Protein AF-A0A951PQI8-F1 (afdb_monomer_lite)

Sequence (140 aa):
MQALKLVLLFKILLTFVFWSLPLLVFPPSWLMAIGFLHPGAAIVFIRLLGAAYFTLGMGYVLGYRDLGEGKDIGNVVTVGIISNGLACIILLIFGMLGRWNDWGMLAQAFMCGSAVATGLITLGLIITGSLKDMSDNRLV

Radius of gyration: 16.79 Å; chains: 1; bounding box: 37×28×51 Å

pLDDT: mean 93.9, std 8.84, range [49.06, 98.69]

Structure (mmCIF, N/CA/C/O backbone):
data_AF-A0A951PQI8-F1
#
_entry.id   AF-A0A951PQI8-F1
#
loop_
_atom_site.group_PDB
_atom_site.id
_atom_site.type_symbol
_atom_site.label_atom_id
_atom_site.label_alt_id
_atom_site.label_comp_id
_atom_site.label_asym_id
_atom_site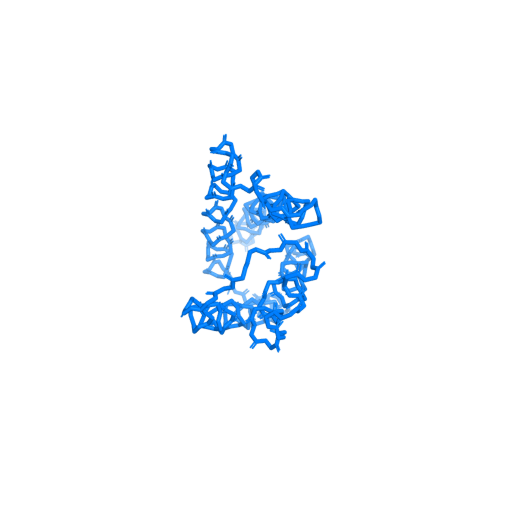.label_entity_id
_atom_site.label_seq_id
_atom_site.pdbx_PDB_ins_code
_atom_site.Cartn_x
_atom_site.Cartn_y
_atom_site.Cartn_z
_atom_site.occupancy
_atom_site.B_iso_or_equiv
_atom_site.auth_seq_id
_atom_site.auth_comp_id
_atom_site.auth_asym_id
_atom_site.auth_atom_id
_atom_site.pdbx_PDB_model_num
ATOM 1 N N . MET A 1 1 ? -17.608 4.503 13.811 1.00 73.00 1 MET A N 1
ATOM 2 C CA . MET A 1 1 ? -17.196 3.114 13.478 1.00 73.00 1 MET A CA 1
ATOM 3 C C . MET A 1 1 ? -17.307 2.751 11.991 1.00 73.00 1 MET A C 1
ATOM 5 O O . MET A 1 1 ? -16.341 2.227 11.451 1.00 73.00 1 MET A O 1
ATOM 9 N N . GLN A 1 2 ? -18.430 3.011 11.305 1.00 87.50 2 GLN A N 1
ATOM 10 C CA . GLN A 1 2 ? -18.625 2.574 9.906 1.00 87.50 2 GLN A CA 1
ATOM 11 C C . GLN A 1 2 ? -17.615 3.181 8.911 1.00 87.50 2 GLN A C 1
ATOM 13 O O . GLN A 1 2 ? -17.122 2.474 8.039 1.00 87.50 2 GLN A O 1
ATOM 18 N N . ALA A 1 3 ? -17.234 4.451 9.092 1.00 92.88 3 ALA A N 1
ATOM 19 C CA . ALA A 1 3 ? -16.225 5.105 8.256 1.00 92.88 3 ALA A CA 1
ATOM 20 C C . ALA A 1 3 ? -14.834 4.448 8.373 1.00 92.88 3 ALA A C 1
ATOM 22 O O . ALA A 1 3 ? -14.216 4.148 7.358 1.00 92.88 3 ALA A O 1
ATOM 23 N N . LEU A 1 4 ? -14.372 4.145 9.594 1.00 94.00 4 LEU A N 1
ATOM 24 C CA . LEU A 1 4 ? -13.088 3.467 9.817 1.00 94.00 4 LEU A CA 1
ATOM 25 C C . LEU A 1 4 ? -13.075 2.055 9.211 1.00 94.00 4 LEU A C 1
ATOM 27 O O . LEU A 1 4 ? -12.092 1.665 8.584 1.00 94.00 4 LEU A O 1
ATOM 31 N N . LYS A 1 5 ? -14.190 1.314 9.326 1.00 94.62 5 LYS A N 1
ATOM 32 C CA . LYS A 1 5 ? -14.364 0.020 8.643 1.00 94.62 5 LYS A CA 1
ATOM 33 C C . LYS A 1 5 ? -14.199 0.170 7.130 1.00 94.62 5 LYS A C 1
ATOM 35 O O . LYS A 1 5 ? -13.457 -0.599 6.529 1.00 94.62 5 LYS A O 1
ATOM 40 N N . LEU A 1 6 ? -14.835 1.172 6.523 1.00 96.25 6 LEU A N 1
ATOM 41 C CA . LEU A 1 6 ? -14.731 1.408 5.082 1.00 96.25 6 LEU 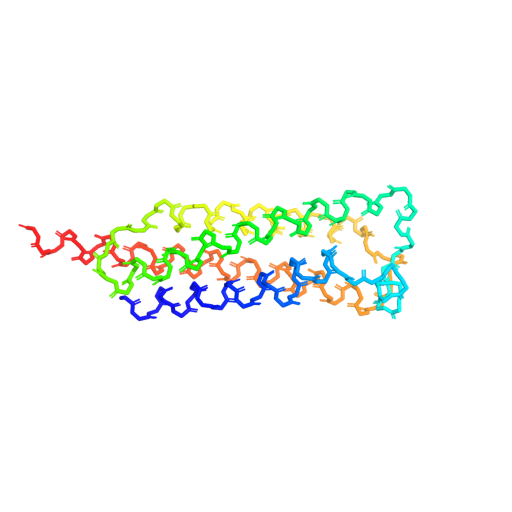A CA 1
ATOM 42 C C . LEU A 1 6 ? -13.294 1.744 4.652 1.00 96.25 6 LEU A C 1
ATOM 44 O O . LEU A 1 6 ? -12.809 1.184 3.671 1.00 96.25 6 LEU A O 1
ATOM 48 N N . VAL A 1 7 ? -12.594 2.599 5.406 1.00 97.19 7 VAL A N 1
ATOM 49 C CA . VAL A 1 7 ? -11.187 2.944 5.135 1.00 97.19 7 VAL A CA 1
ATOM 50 C C . VAL A 1 7 ? -10.288 1.708 5.231 1.00 97.19 7 VAL A C 1
ATOM 52 O O . VAL A 1 7 ? -9.464 1.480 4.344 1.00 97.19 7 VAL A O 1
ATOM 55 N N . LEU A 1 8 ? -10.460 0.880 6.268 1.00 96.69 8 LEU A N 1
ATOM 56 C CA . LEU A 1 8 ? -9.705 -0.368 6.420 1.00 96.69 8 LEU A CA 1
ATOM 57 C C . LEU A 1 8 ? -10.006 -1.358 5.297 1.00 96.69 8 LEU A C 1
ATOM 59 O O . LEU A 1 8 ? -9.073 -1.927 4.738 1.00 96.69 8 LEU A O 1
ATOM 63 N N . LEU A 1 9 ? -11.276 -1.531 4.928 1.00 97.88 9 LEU A N 1
ATOM 64 C CA . LEU A 1 9 ? -11.665 -2.405 3.824 1.00 97.88 9 LEU A CA 1
ATOM 65 C C . LEU A 1 9 ? -11.025 -1.949 2.510 1.00 97.88 9 LEU A C 1
ATOM 67 O O . LEU A 1 9 ? -10.419 -2.755 1.809 1.00 97.88 9 LEU A O 1
ATOM 71 N N . PHE A 1 10 ? -11.098 -0.655 2.203 1.00 97.38 10 PHE A N 1
ATOM 72 C CA . PHE A 1 10 ? -10.469 -0.097 1.009 1.00 97.38 10 PHE A CA 1
ATOM 73 C C . PHE A 1 10 ? -8.952 -0.327 1.007 1.00 97.38 10 PHE A C 1
ATOM 75 O O . PHE A 1 10 ? -8.392 -0.794 0.015 1.00 97.38 10 PHE A O 1
ATOM 82 N N . LYS A 1 11 ? -8.289 -0.089 2.145 1.00 96.94 11 LYS A N 1
ATOM 83 C CA . LYS A 1 11 ? -6.856 -0.355 2.317 1.00 96.94 11 LYS A CA 1
ATOM 84 C C . LYS A 1 11 ? -6.510 -1.830 2.107 1.00 96.94 11 LYS A C 1
ATOM 86 O O . LYS A 1 11 ? -5.533 -2.114 1.417 1.00 96.94 11 LYS A O 1
ATOM 91 N N . ILE A 1 12 ? -7.287 -2.753 2.674 1.00 98.44 12 ILE A N 1
ATOM 92 C CA . ILE A 1 12 ? -7.116 -4.204 2.502 1.00 98.44 12 ILE A CA 1
ATOM 93 C C . ILE A 1 12 ? -7.206 -4.571 1.021 1.00 98.44 12 ILE A C 1
ATOM 95 O O . ILE A 1 12 ? -6.291 -5.198 0.488 1.00 98.44 12 ILE A O 1
ATOM 99 N N . LEU A 1 13 ? -8.276 -4.141 0.347 1.00 98.31 13 LEU A N 1
ATOM 100 C CA . LEU A 1 13 ? -8.513 -4.469 -1.057 1.00 98.31 13 LEU A CA 1
ATOM 101 C C . LEU A 1 13 ? -7.397 -3.932 -1.952 1.00 98.31 13 LEU A C 1
ATOM 103 O O . LEU A 1 13 ? -6.851 -4.691 -2.750 1.00 98.31 13 LEU A O 1
ATOM 107 N N . LEU A 1 14 ? -6.997 -2.669 -1.782 1.00 97.75 14 LEU A N 1
ATOM 108 C CA . LEU A 1 14 ? -5.893 -2.113 -2.562 1.00 97.75 14 LEU A CA 1
ATOM 109 C C . LEU A 1 14 ? -4.567 -2.830 -2.288 1.00 97.75 14 LEU A C 1
ATOM 111 O O . LEU A 1 14 ? -3.842 -3.168 -3.225 1.00 97.75 14 LEU A O 1
ATOM 115 N N . THR A 1 15 ? -4.284 -3.128 -1.018 1.00 97.94 15 THR A N 1
ATOM 116 C CA . THR A 1 15 ? -3.047 -3.816 -0.627 1.00 97.94 15 THR A CA 1
ATOM 117 C C . THR A 1 15 ? -2.969 -5.216 -1.203 1.00 97.94 15 THR A C 1
ATOM 119 O O . THR A 1 15 ? -1.892 -5.623 -1.633 1.00 97.94 15 THR A O 1
ATOM 122 N N . PHE A 1 16 ? -4.073 -5.954 -1.275 1.00 98.44 16 PHE A N 1
ATOM 123 C CA . PHE A 1 16 ? -4.060 -7.265 -1.914 1.00 98.44 16 PHE A CA 1
ATOM 124 C C . PHE A 1 16 ? -4.013 -7.173 -3.433 1.00 98.44 16 PHE A C 1
ATOM 126 O O . PHE A 1 16 ? -3.110 -7.742 -4.044 1.00 98.44 16 PHE A O 1
ATOM 133 N N . VAL A 1 17 ? -4.940 -6.434 -4.036 1.00 97.69 17 VAL A N 1
ATOM 134 C CA . VAL A 1 17 ? -5.171 -6.472 -5.485 1.00 97.69 17 VAL A CA 1
ATOM 135 C C . VAL A 1 17 ? -4.075 -5.762 -6.271 1.00 97.69 17 VAL A C 1
ATOM 137 O O . VAL A 1 17 ? -3.646 -6.276 -7.299 1.00 97.69 17 VAL A O 1
ATOM 140 N N . PHE A 1 18 ? -3.610 -4.602 -5.805 1.00 96.31 18 PHE A N 1
ATOM 141 C CA . PHE A 1 18 ? -2.705 -3.756 -6.588 1.00 96.31 18 PHE A CA 1
ATOM 142 C C . PHE A 1 18 ? -1.252 -3.816 -6.123 1.00 96.31 18 PHE A C 1
ATOM 144 O O . PHE A 1 18 ? -0.360 -3.567 -6.929 1.00 96.31 18 PHE A O 1
ATOM 151 N N . TRP A 1 19 ? -0.990 -4.167 -4.862 1.00 96.94 19 TRP A N 1
ATOM 152 C CA . TRP A 1 19 ? 0.375 -4.173 -4.325 1.00 96.94 19 TRP A CA 1
ATOM 153 C C . TRP A 1 19 ? 0.892 -5.587 -4.052 1.00 96.94 19 TRP A C 1
ATOM 155 O O . TRP A 1 19 ? 1.780 -6.060 -4.749 1.00 96.94 19 TRP A O 1
ATOM 165 N N . SER A 1 20 ? 0.353 -6.304 -3.072 1.00 97.81 20 SER A N 1
ATOM 166 C CA . SER A 1 20 ? 0.957 -7.558 -2.610 1.00 97.81 20 SER A CA 1
ATOM 167 C C . SER A 1 20 ? 0.821 -8.718 -3.595 1.00 97.81 20 SER A C 1
ATOM 169 O O . SER A 1 20 ? 1.841 -9.323 -3.917 1.00 97.81 20 SER A O 1
ATOM 171 N N . LEU A 1 21 ? -0.377 -9.028 -4.113 1.00 97.31 21 LEU A N 1
ATOM 172 C CA . LEU A 1 21 ? -0.551 -10.171 -5.019 1.00 97.31 21 LEU A CA 1
ATOM 173 C C . LEU A 1 21 ? 0.224 -9.990 -6.331 1.00 97.31 21 LEU A C 1
ATOM 175 O O . LEU A 1 21 ? 0.962 -10.912 -6.681 1.00 97.31 21 LEU A O 1
ATOM 179 N N . PRO A 1 22 ? 0.173 -8.833 -7.025 1.00 96.00 22 PRO A N 1
ATOM 180 C CA . PRO A 1 22 ? 0.976 -8.639 -8.229 1.00 96.00 22 PRO A CA 1
ATOM 181 C C . PRO A 1 22 ? 2.474 -8.825 -7.967 1.00 96.00 22 PRO A C 1
ATOM 183 O O . PRO A 1 22 ? 3.142 -9.575 -8.681 1.00 96.00 22 PRO A O 1
ATOM 186 N N . LEU A 1 23 ? 3.001 -8.225 -6.894 1.00 96.75 23 LEU A N 1
ATOM 187 C CA . LEU A 1 23 ? 4.416 -8.360 -6.544 1.00 96.75 23 LEU A CA 1
ATOM 188 C C . LEU A 1 23 ? 4.779 -9.793 -6.136 1.00 96.75 23 LEU A C 1
ATOM 190 O O . LEU A 1 23 ? 5.891 -10.240 -6.413 1.00 96.75 23 LEU A O 1
ATOM 194 N N . LEU A 1 24 ? 3.856 -10.541 -5.533 1.00 96.94 24 LEU A N 1
ATOM 195 C CA . LEU A 1 24 ? 4.107 -11.900 -5.065 1.00 96.94 24 LEU A CA 1
ATOM 196 C C . LEU A 1 24 ? 4.045 -12.941 -6.191 1.00 96.94 24 LEU A C 1
ATOM 198 O O . LEU A 1 24 ? 4.894 -13.830 -6.221 1.00 96.94 24 LEU A O 1
ATOM 202 N N . VAL A 1 25 ? 3.086 -12.836 -7.119 1.00 96.75 25 VAL A N 1
ATOM 203 C CA . VAL A 1 25 ? 2.805 -13.930 -8.072 1.00 96.75 25 VAL A CA 1
ATOM 204 C C . VAL A 1 25 ? 2.912 -13.557 -9.549 1.00 96.75 25 VAL A C 1
ATOM 206 O O . VAL A 1 25 ? 3.133 -14.451 -10.364 1.00 96.75 25 VAL A O 1
ATOM 209 N N . PHE A 1 26 ? 2.813 -12.281 -9.945 1.00 95.62 26 PHE A N 1
ATOM 210 C CA . PHE A 1 26 ? 2.816 -11.951 -11.380 1.00 95.62 26 PHE A CA 1
ATOM 211 C C . PHE A 1 26 ? 4.195 -12.165 -11.996 1.00 95.62 26 PHE A C 1
ATOM 213 O O . PHE A 1 26 ? 5.191 -11.747 -11.402 1.00 95.62 26 PHE A O 1
ATOM 220 N N . PRO A 1 27 ? 4.302 -12.788 -13.179 1.00 95.44 27 PRO A N 1
ATOM 221 C CA . PRO A 1 27 ? 5.589 -12.977 -13.832 1.00 95.44 27 PRO A CA 1
ATOM 222 C C . PRO A 1 27 ? 6.213 -11.619 -14.214 1.00 95.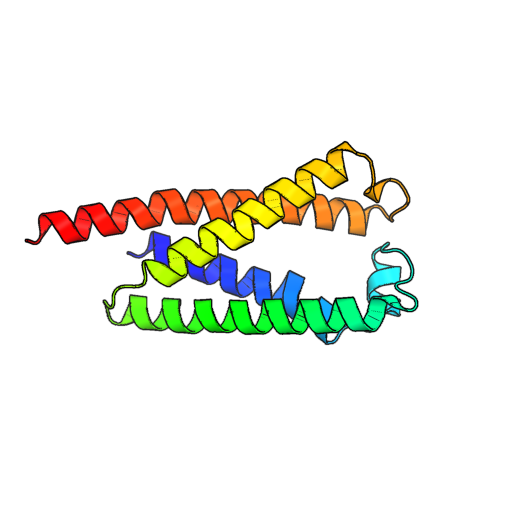44 27 PRO A C 1
ATOM 224 O O . PRO A 1 27 ? 5.482 -10.670 -14.506 1.00 95.44 27 PRO A O 1
ATOM 227 N N . PRO A 1 28 ? 7.556 -11.509 -14.279 1.00 94.69 28 PRO A N 1
ATOM 228 C CA . PRO A 1 28 ? 8.233 -10.274 -14.690 1.00 94.69 28 PRO A CA 1
ATOM 229 C C . PRO A 1 28 ? 7.733 -9.702 -16.021 1.00 94.69 28 PRO A C 1
ATOM 231 O O . PRO A 1 28 ? 7.674 -8.488 -16.184 1.00 94.69 28 PRO A O 1
ATOM 234 N N . SER A 1 29 ? 7.327 -10.568 -16.955 1.00 95.75 29 SER A N 1
ATOM 235 C CA . SER A 1 29 ? 6.771 -10.168 -18.251 1.00 95.75 29 SER A CA 1
ATOM 236 C C . SER A 1 29 ? 5.518 -9.307 -18.131 1.00 95.75 29 SER A C 1
ATOM 238 O O . SER A 1 29 ? 5.341 -8.398 -18.933 1.00 95.75 29 SER A O 1
ATOM 240 N N . TRP A 1 30 ? 4.675 -9.534 -17.123 1.00 95.50 30 TRP A N 1
ATOM 241 C CA . TRP A 1 30 ? 3.468 -8.733 -16.914 1.00 95.50 30 TRP A CA 1
ATOM 242 C C . TRP A 1 30 ? 3.797 -7.346 -16.367 1.00 95.50 30 TRP A C 1
ATOM 244 O O . TRP A 1 30 ? 3.206 -6.364 -16.804 1.00 95.50 30 TRP A O 1
ATOM 254 N N . LEU A 1 31 ? 4.783 -7.248 -15.468 1.00 93.06 31 LEU A N 1
ATOM 255 C CA . LEU A 1 31 ? 5.281 -5.957 -14.984 1.00 93.06 31 LEU A CA 1
ATOM 256 C C . LEU A 1 31 ? 5.890 -5.144 -16.137 1.00 93.06 31 LEU A C 1
ATOM 258 O O . LEU A 1 31 ? 5.618 -3.953 -16.271 1.00 93.06 31 LEU A O 1
ATOM 262 N N . MET A 1 32 ? 6.648 -5.801 -17.016 1.00 95.62 32 MET A N 1
ATOM 263 C CA . MET A 1 32 ? 7.196 -5.158 -18.213 1.00 95.62 32 MET A CA 1
ATOM 264 C C . MET A 1 32 ? 6.103 -4.739 -19.202 1.00 95.62 32 MET A C 1
ATOM 266 O O . MET A 1 32 ? 6.181 -3.652 -19.766 1.00 95.62 32 MET A O 1
ATOM 270 N N . ALA A 1 33 ? 5.053 -5.547 -19.371 1.00 95.12 33 ALA A N 1
ATOM 271 C CA . ALA A 1 33 ? 3.941 -5.234 -20.269 1.00 95.12 33 ALA A CA 1
ATOM 272 C C . ALA A 1 33 ? 3.186 -3.955 -19.867 1.00 95.12 33 ALA A C 1
ATOM 274 O O . ALA A 1 33 ? 2.704 -3.231 -20.734 1.00 95.12 33 ALA A O 1
ATOM 275 N N . ILE A 1 34 ? 3.118 -3.645 -18.568 1.00 93.50 34 ILE A N 1
ATOM 276 C CA . ILE A 1 34 ? 2.532 -2.390 -18.066 1.00 93.50 34 ILE A CA 1
ATOM 277 C C . ILE A 1 34 ? 3.559 -1.249 -17.963 1.00 93.50 34 ILE A C 1
ATOM 279 O O . ILE A 1 34 ? 3.223 -0.160 -17.505 1.00 93.50 34 ILE A O 1
ATOM 283 N N . GLY A 1 35 ? 4.797 -1.461 -18.416 1.00 95.69 35 GLY A N 1
ATOM 284 C CA . GLY A 1 35 ? 5.803 -0.412 -18.565 1.00 95.69 35 GLY A CA 1
ATOM 285 C C . GLY A 1 35 ? 6.824 -0.296 -17.435 1.00 95.69 35 GLY A C 1
ATOM 286 O O . GLY A 1 35 ? 7.576 0.677 -17.428 1.00 95.69 35 GLY A O 1
ATOM 287 N N . PHE A 1 36 ? 6.887 -1.239 -16.490 1.00 95.25 36 PHE A N 1
ATOM 288 C CA . PHE A 1 36 ? 8.012 -1.283 -15.551 1.00 95.25 36 PHE A CA 1
ATOM 289 C C . PHE A 1 36 ? 9.288 -1.766 -16.249 1.00 95.25 36 PHE A C 1
ATOM 291 O O . PHE A 1 36 ? 9.248 -2.585 -17.167 1.00 95.25 36 PHE A O 1
ATOM 298 N N . LEU A 1 37 ? 10.440 -1.297 -15.770 1.00 93.31 37 LEU A N 1
ATOM 299 C CA . LEU A 1 37 ? 11.736 -1.791 -16.230 1.00 93.31 37 LEU A CA 1
ATOM 300 C C . LEU A 1 37 ? 11.934 -3.263 -15.849 1.00 93.31 37 LEU A C 1
ATOM 302 O O . LEU A 1 37 ? 11.375 -3.755 -14.864 1.00 93.31 37 LEU A O 1
ATOM 306 N N . HIS A 1 38 ? 12.765 -3.969 -16.618 1.00 91.81 38 HIS A N 1
ATOM 307 C CA . HIS A 1 38 ? 13.059 -5.370 -16.345 1.00 91.81 38 HIS A CA 1
ATOM 308 C C . HIS A 1 38 ? 13.688 -5.516 -14.944 1.00 91.81 38 HIS A C 1
ATOM 310 O O . HIS A 1 38 ? 14.728 -4.916 -14.673 1.00 91.81 38 HIS A O 1
ATOM 316 N N . PRO A 1 39 ? 13.127 -6.363 -14.056 1.00 87.69 39 PRO A N 1
ATOM 317 C CA . PRO A 1 39 ? 13.601 -6.448 -12.675 1.00 87.69 39 PRO A CA 1
ATOM 318 C C . PRO A 1 39 ? 14.967 -7.131 -12.490 1.00 87.69 39 PRO A C 1
ATOM 320 O O . PRO A 1 39 ? 15.553 -6.994 -11.424 1.00 87.69 39 PRO A O 1
ATOM 323 N N . GLY A 1 40 ? 15.491 -7.869 -13.477 1.00 91.62 40 GLY A N 1
ATOM 324 C CA . GLY A 1 40 ? 16.761 -8.600 -13.377 1.00 91.62 40 GLY A CA 1
ATOM 325 C C . GLY A 1 40 ? 16.929 -9.356 -12.051 1.00 91.62 40 GLY A C 1
ATOM 326 O O . GLY A 1 40 ? 16.032 -10.075 -11.607 1.00 91.62 40 GLY A O 1
ATOM 327 N N . ALA A 1 41 ? 18.065 -9.136 -11.386 1.00 90.75 41 ALA A N 1
ATOM 328 C CA . ALA A 1 41 ? 18.370 -9.708 -10.073 1.00 90.75 41 ALA A CA 1
ATOM 329 C C . ALA A 1 41 ? 17.459 -9.193 -8.935 1.00 90.75 41 ALA A C 1
ATOM 331 O O . ALA A 1 41 ? 17.354 -9.837 -7.892 1.00 90.75 41 ALA A O 1
ATOM 332 N N . ALA A 1 42 ? 16.753 -8.072 -9.123 1.00 92.38 42 ALA A N 1
ATOM 333 C CA . ALA A 1 42 ? 15.851 -7.506 -8.120 1.00 92.38 42 ALA A CA 1
ATOM 334 C C . ALA A 1 42 ? 14.523 -8.273 -7.983 1.00 92.38 42 ALA A C 1
ATOM 336 O O . ALA A 1 42 ? 13.724 -7.959 -7.101 1.00 92.38 42 ALA A O 1
ATOM 337 N N . ILE A 1 43 ? 14.273 -9.302 -8.805 1.00 95.19 43 ILE A N 1
ATOM 338 C CA . ILE A 1 43 ? 13.026 -10.076 -8.732 1.00 95.19 43 ILE A CA 1
ATOM 339 C C . ILE A 1 43 ? 12.807 -10.713 -7.354 1.00 95.19 43 ILE A C 1
ATOM 341 O O . ILE A 1 43 ? 11.678 -10.735 -6.868 1.00 95.19 43 ILE A O 1
ATOM 345 N N . VAL A 1 44 ? 13.874 -11.158 -6.680 1.00 96.25 44 VAL A N 1
ATOM 346 C CA . VAL A 1 44 ? 13.782 -11.706 -5.317 1.00 96.25 44 VAL A CA 1
ATOM 347 C C . VAL A 1 44 ? 13.290 -10.637 -4.338 1.00 96.25 44 VAL A C 1
ATOM 349 O O . VAL A 1 44 ? 12.379 -10.902 -3.557 1.00 96.25 44 VAL A O 1
ATOM 352 N N . PHE A 1 45 ? 13.811 -9.408 -4.428 1.00 96.75 45 PHE A N 1
ATOM 353 C CA . PHE A 1 45 ? 13.354 -8.285 -3.603 1.00 96.75 45 PHE A CA 1
ATOM 354 C C . PHE A 1 45 ? 11.885 -7.946 -3.858 1.00 96.75 45 PHE A C 1
ATOM 356 O O . PHE A 1 45 ? 11.146 -7.710 -2.907 1.00 96.75 45 PHE A O 1
ATOM 363 N N . ILE A 1 46 ? 11.438 -7.986 -5.115 1.00 96.06 46 ILE A N 1
ATOM 364 C CA . ILE A 1 46 ? 10.029 -7.773 -5.472 1.00 96.06 46 ILE A CA 1
ATOM 365 C C . ILE A 1 46 ? 9.128 -8.832 -4.823 1.00 96.06 46 ILE A C 1
ATOM 367 O O . ILE A 1 46 ? 8.090 -8.484 -4.261 1.00 96.06 46 ILE A O 1
ATOM 371 N N . ARG A 1 47 ? 9.531 -10.111 -4.829 1.00 97.62 47 ARG A N 1
ATOM 372 C CA . ARG A 1 47 ? 8.753 -11.181 -4.177 1.00 97.62 47 ARG A CA 1
ATOM 373 C C . ARG A 1 47 ? 8.699 -11.023 -2.665 1.00 97.62 47 ARG A C 1
ATOM 375 O O . ARG A 1 47 ? 7.627 -11.159 -2.079 1.00 97.62 47 ARG A O 1
ATOM 382 N N . LEU A 1 48 ? 9.832 -10.703 -2.044 1.00 98.12 48 LEU A N 1
ATOM 383 C CA . LEU A 1 48 ? 9.903 -10.447 -0.605 1.00 98.12 48 LEU A CA 1
ATOM 384 C C . LEU A 1 48 ? 9.053 -9.235 -0.211 1.00 98.12 48 LEU A C 1
ATOM 386 O O . LEU A 1 48 ? 8.339 -9.291 0.789 1.00 98.12 48 LEU A O 1
ATOM 390 N N . LEU A 1 49 ? 9.058 -8.178 -1.027 1.00 97.00 49 LEU A N 1
ATOM 391 C CA . LEU A 1 49 ? 8.191 -7.019 -0.837 1.00 97.00 49 LEU A CA 1
ATOM 392 C C . LEU A 1 49 ? 6.709 -7.405 -0.940 1.00 97.00 49 LEU A C 1
ATOM 394 O O . LEU A 1 49 ? 5.915 -7.017 -0.086 1.00 97.00 49 LEU A O 1
ATOM 398 N N . GLY A 1 50 ? 6.348 -8.228 -1.929 1.00 98.12 50 GLY A N 1
ATOM 399 C CA . GLY A 1 50 ? 5.004 -8.793 -2.055 1.00 98.12 50 GLY A CA 1
ATOM 400 C C . GLY A 1 50 ? 4.578 -9.581 -0.815 1.00 98.12 50 GLY A C 1
ATOM 401 O O . GLY A 1 50 ? 3.489 -9.353 -0.291 1.00 98.12 50 GLY A O 1
ATOM 402 N N . ALA A 1 51 ? 5.449 -10.446 -0.288 1.00 98.62 51 ALA A N 1
ATOM 403 C CA . ALA A 1 51 ? 5.187 -11.219 0.928 1.00 98.62 51 ALA A CA 1
ATOM 404 C C . ALA A 1 51 ? 5.039 -10.326 2.175 1.00 98.62 51 ALA A C 1
ATOM 406 O O . ALA A 1 51 ? 4.145 -10.548 2.999 1.00 98.62 51 ALA A O 1
ATOM 407 N N . ALA A 1 52 ? 5.865 -9.282 2.293 1.00 98.25 52 ALA A N 1
ATOM 408 C CA . ALA A 1 52 ? 5.769 -8.304 3.373 1.00 98.25 52 ALA A CA 1
ATOM 409 C C . ALA A 1 52 ? 4.434 -7.544 3.318 1.00 98.25 52 ALA A C 1
ATOM 411 O O . ALA A 1 52 ? 3.732 -7.448 4.326 1.00 98.25 52 ALA A O 1
ATOM 412 N N . TYR A 1 53 ? 4.032 -7.069 2.136 1.00 98.19 53 TYR A N 1
ATOM 413 C CA . TYR A 1 53 ? 2.746 -6.392 1.949 1.00 98.19 53 TYR A CA 1
ATOM 414 C C . TYR A 1 53 ? 1.554 -7.324 2.160 1.00 98.19 53 TYR A C 1
ATOM 416 O O . TYR A 1 53 ? 0.552 -6.893 2.725 1.00 98.19 53 TYR A O 1
ATOM 424 N N . PHE A 1 54 ? 1.659 -8.594 1.766 1.00 98.44 54 PHE A N 1
ATOM 425 C CA . PHE A 1 54 ? 0.617 -9.590 2.009 1.00 98.44 54 PHE A CA 1
ATOM 426 C C . PHE A 1 54 ? 0.410 -9.804 3.513 1.00 98.44 54 PHE A C 1
ATOM 428 O O . PHE A 1 54 ? -0.713 -9.734 4.010 1.00 98.44 54 PHE A O 1
ATOM 435 N N . THR A 1 55 ? 1.507 -9.992 4.250 1.00 98.38 55 THR A N 1
ATOM 436 C CA . THR A 1 55 ? 1.491 -10.153 5.712 1.00 98.38 55 THR A CA 1
ATOM 437 C C . THR A 1 55 ? 0.900 -8.922 6.398 1.00 98.38 55 THR A C 1
ATOM 439 O O . THR A 1 55 ? 0.048 -9.044 7.279 1.00 98.38 55 THR A O 1
ATOM 442 N N . LEU A 1 56 ? 1.284 -7.725 5.949 1.00 97.12 56 LEU A N 1
ATOM 443 C CA . LEU A 1 56 ? 0.719 -6.473 6.443 1.00 97.12 56 LEU A CA 1
ATOM 444 C C . LEU A 1 56 ? -0.793 -6.384 6.148 1.00 97.12 56 LEU A C 1
ATOM 446 O O . LEU A 1 56 ? -1.575 -6.025 7.027 1.00 97.12 56 LEU A O 1
ATOM 450 N N . GLY A 1 57 ? -1.207 -6.789 4.943 1.00 97.69 57 GLY A N 1
ATOM 451 C CA . GLY A 1 57 ? -2.602 -6.949 4.531 1.00 97.69 57 GLY A CA 1
ATOM 452 C C . GLY A 1 57 ? -3.402 -7.836 5.485 1.00 97.69 57 GLY A C 1
ATOM 453 O O . GLY A 1 57 ? -4.482 -7.447 5.929 1.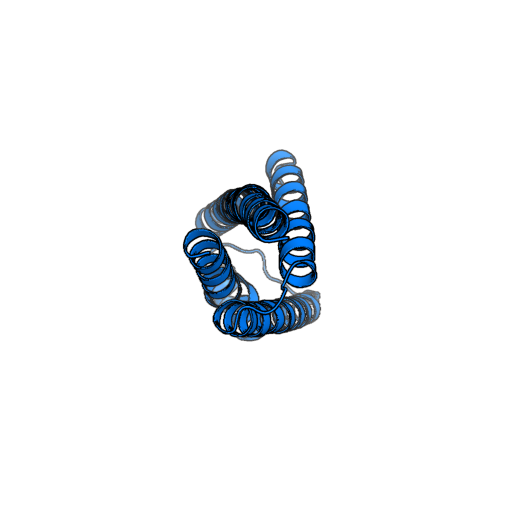00 97.69 57 GLY A O 1
ATOM 454 N N . MET A 1 58 ? -2.843 -8.986 5.868 1.00 98.44 58 MET A N 1
ATOM 455 C CA . MET A 1 58 ? -3.462 -9.896 6.836 1.00 98.44 58 MET A CA 1
ATOM 456 C C . MET A 1 58 ? -3.624 -9.258 8.219 1.00 98.44 58 MET A C 1
ATOM 458 O O . MET A 1 58 ? -4.670 -9.429 8.845 1.00 98.44 58 MET A O 1
ATOM 462 N N . GLY A 1 59 ? -2.653 -8.460 8.672 1.00 97.94 59 GLY A N 1
ATOM 463 C CA . GLY A 1 59 ? -2.786 -7.674 9.902 1.00 97.94 59 GLY A CA 1
ATOM 464 C C . GLY A 1 59 ? -3.999 -6.735 9.873 1.00 97.94 59 GLY A C 1
ATOM 465 O O . GLY A 1 59 ? -4.741 -6.646 10.852 1.00 97.94 59 GLY A O 1
ATOM 466 N N . TYR A 1 60 ? -4.269 -6.095 8.731 1.00 97.88 60 TYR A N 1
ATOM 467 C CA . TYR A 1 60 ? -5.465 -5.261 8.570 1.00 97.88 60 TYR A CA 1
ATOM 468 C C . TYR A 1 60 ? -6.760 -6.072 8.519 1.00 97.88 60 TYR A C 1
ATOM 470 O O . TYR A 1 60 ? -7.762 -5.606 9.053 1.00 97.88 60 TYR A O 1
ATOM 478 N N . VAL A 1 61 ? -6.760 -7.273 7.931 1.00 98.38 61 VAL A N 1
ATOM 479 C CA . VAL A 1 61 ? -7.930 -8.175 7.951 1.00 98.38 61 VAL A CA 1
ATOM 480 C C . VAL A 1 61 ? -8.299 -8.549 9.386 1.00 98.38 61 VAL A C 1
ATOM 482 O O . VAL A 1 61 ? -9.469 -8.462 9.761 1.00 98.38 61 VAL A O 1
ATOM 485 N N . LEU A 1 62 ? -7.305 -8.906 10.203 1.00 98.00 62 LEU A N 1
ATOM 486 C CA . LEU A 1 62 ? -7.518 -9.202 11.621 1.00 98.00 62 LEU A CA 1
ATOM 487 C C . LEU A 1 62 ? -8.046 -7.973 12.370 1.00 98.00 62 LEU A C 1
ATOM 489 O O . LEU A 1 62 ? -9.055 -8.076 13.061 1.00 98.00 62 LEU A O 1
ATOM 493 N N . GLY A 1 63 ? -7.455 -6.796 12.145 1.00 96.44 63 GLY A N 1
ATOM 494 C CA . GLY A 1 63 ? -7.960 -5.548 12.722 1.00 96.44 63 GLY A CA 1
ATOM 495 C C . GLY A 1 63 ? -9.379 -5.190 12.266 1.00 96.44 63 GLY A C 1
ATOM 496 O O . GLY A 1 63 ? -10.180 -4.708 13.059 1.00 96.44 63 GLY A O 1
ATOM 497 N N . TYR A 1 64 ? -9.743 -5.459 11.012 1.00 96.94 64 TYR A N 1
ATOM 498 C CA . TYR A 1 64 ? -11.105 -5.239 10.519 1.00 96.94 64 TYR A CA 1
ATOM 499 C C . TYR A 1 64 ? -12.120 -6.142 11.233 1.00 96.94 64 TYR A C 1
ATOM 501 O O . TYR A 1 64 ? -13.196 -5.672 11.615 1.00 96.94 64 TYR A O 1
ATOM 509 N N . ARG A 1 65 ? -11.772 -7.419 11.449 1.00 97.25 65 ARG A N 1
ATOM 510 C CA . ARG A 1 65 ? -12.583 -8.355 12.242 1.00 97.25 65 ARG A CA 1
ATOM 511 C C . ARG A 1 65 ? -12.719 -7.870 13.684 1.00 97.25 65 ARG A C 1
ATOM 513 O O . ARG A 1 65 ? -13.836 -7.771 14.179 1.00 97.25 65 ARG A O 1
ATOM 520 N N . ASP A 1 66 ? -11.608 -7.518 14.322 1.00 95.81 66 ASP A N 1
ATOM 521 C CA . ASP A 1 66 ? -11.578 -7.095 15.724 1.00 95.81 66 ASP A CA 1
ATOM 522 C C . ASP A 1 66 ? -12.385 -5.796 15.940 1.00 95.81 66 ASP A C 1
ATOM 524 O O . ASP A 1 66 ? -13.164 -5.698 16.888 1.00 95.81 66 ASP A O 1
ATOM 528 N N . LEU A 1 67 ? -12.335 -4.850 14.993 1.00 94.00 67 LEU A N 1
ATOM 529 C CA . LEU A 1 67 ? -13.217 -3.673 14.970 1.00 94.00 67 LEU A CA 1
ATOM 530 C C . LEU A 1 67 ? -14.702 -4.048 14.803 1.00 94.00 67 LEU A C 1
ATOM 532 O O . LEU A 1 67 ? -15.596 -3.322 15.242 1.00 94.00 67 LEU A O 1
ATOM 536 N N . GLY A 1 68 ? -14.988 -5.160 14.126 1.00 92.38 68 GLY A N 1
ATOM 537 C CA . GLY A 1 68 ? -16.312 -5.777 14.048 1.00 92.38 68 GLY A CA 1
ATOM 538 C C . GLY A 1 68 ? -16.859 -6.205 15.405 1.00 92.38 68 GLY A C 1
ATOM 539 O O . GLY A 1 68 ? -18.049 -6.029 15.655 1.00 92.38 68 GLY A O 1
ATOM 540 N N . GLU A 1 69 ? -15.973 -6.690 16.267 1.00 93.81 69 GLU A N 1
ATOM 541 C CA . GLU A 1 69 ? -16.255 -7.211 17.607 1.00 93.81 69 GLU A CA 1
ATOM 542 C C . GLU A 1 69 ? -16.168 -6.132 18.704 1.00 93.81 69 GLU A C 1
ATOM 544 O O . GLU A 1 69 ? -16.289 -6.444 19.884 1.00 93.81 69 GLU A O 1
ATOM 549 N N . GLY A 1 70 ? -15.946 -4.864 18.335 1.00 89.50 70 GLY A N 1
ATOM 550 C CA . GLY A 1 70 ? -15.813 -3.755 19.286 1.00 89.50 70 GLY A CA 1
ATOM 551 C C . GLY A 1 70 ? -14.482 -3.729 20.044 1.00 89.50 70 GLY A C 1
ATOM 552 O O . GLY A 1 70 ? -14.363 -3.013 21.034 1.00 89.50 70 GLY A O 1
ATOM 553 N N . LYS A 1 71 ? -13.477 -4.491 19.597 1.00 91.06 71 LYS A N 1
ATOM 554 C CA . LYS A 1 71 ? -12.135 -4.481 20.191 1.00 91.06 71 LYS A CA 1
ATOM 555 C C . LYS A 1 71 ? -11.365 -3.232 19.777 1.00 91.06 71 LYS A C 1
ATOM 557 O O . LYS A 1 71 ? -11.608 -2.650 18.714 1.00 91.06 71 LYS A O 1
ATOM 562 N N . ASP A 1 72 ? -10.401 -2.843 20.607 1.00 90.75 72 ASP A N 1
ATOM 563 C CA . ASP A 1 72 ? -9.480 -1.780 20.235 1.00 90.75 72 ASP A CA 1
ATOM 564 C C . ASP A 1 72 ? -8.523 -2.233 19.125 1.00 90.75 72 ASP A C 1
ATOM 566 O O . ASP A 1 72 ? -7.979 -3.336 19.138 1.00 90.75 72 ASP A O 1
ATOM 570 N N . ILE A 1 73 ? -8.332 -1.345 18.154 1.00 94.94 73 ILE A N 1
ATOM 571 C CA . ILE A 1 73 ? -7.499 -1.558 16.973 1.00 94.94 73 ILE A CA 1
ATOM 572 C C . ILE A 1 73 ? -6.521 -0.399 16.754 1.00 94.94 73 ILE A C 1
ATOM 574 O O . ILE A 1 73 ? -5.994 -0.252 15.647 1.00 94.94 73 ILE A O 1
ATOM 578 N N . GLY A 1 74 ? -6.267 0.428 17.776 1.00 93.75 74 GLY A N 1
ATOM 579 C CA . GLY A 1 74 ? -5.391 1.601 17.677 1.00 93.75 74 GLY A CA 1
ATOM 580 C C . GLY A 1 74 ? -4.021 1.274 17.074 1.00 93.75 74 GLY A C 1
ATOM 581 O O . GLY A 1 74 ? -3.561 1.957 16.160 1.00 93.75 74 GLY A O 1
ATOM 582 N N . ASN A 1 75 ? -3.420 0.146 17.465 1.00 95.00 75 ASN A N 1
ATOM 583 C CA . ASN A 1 75 ? -2.148 -0.317 16.895 1.00 95.00 75 ASN A CA 1
ATOM 584 C C . ASN A 1 75 ? -2.233 -0.591 15.384 1.00 95.00 75 ASN A C 1
ATOM 586 O O . ASN A 1 75 ? -1.322 -0.240 14.634 1.00 95.00 75 ASN A O 1
ATOM 590 N N . VAL A 1 76 ? -3.340 -1.173 14.915 1.00 96.56 76 VAL A N 1
ATOM 591 C CA . VAL A 1 76 ? -3.563 -1.447 13.487 1.00 96.56 76 VAL A CA 1
ATOM 592 C C . VAL A 1 76 ? -3.717 -0.140 12.707 1.00 96.56 76 VAL A C 1
ATOM 594 O O . VAL A 1 76 ? -3.151 -0.003 11.618 1.00 96.56 76 VAL A O 1
ATOM 597 N N . VAL A 1 77 ? -4.431 0.840 13.272 1.00 96.69 77 VAL A N 1
ATOM 598 C CA . VAL A 1 77 ? -4.578 2.181 12.686 1.00 96.69 77 VAL A CA 1
ATOM 599 C C . VAL A 1 77 ? -3.219 2.875 12.588 1.00 96.69 77 VAL A C 1
ATOM 601 O O . VAL A 1 77 ? -2.852 3.323 11.501 1.00 96.69 77 VAL A O 1
ATOM 604 N N . THR A 1 78 ? -2.432 2.883 13.665 1.00 96.81 78 THR A N 1
ATOM 605 C CA . THR A 1 78 ? -1.088 3.484 13.705 1.00 96.81 78 THR A CA 1
ATOM 606 C C . THR A 1 78 ? -0.152 2.864 12.671 1.00 96.81 78 THR A C 1
ATOM 608 O O . THR A 1 78 ? 0.471 3.582 11.887 1.00 96.81 78 THR A O 1
ATOM 611 N N . VAL A 1 79 ? -0.104 1.531 12.579 1.00 97.50 79 VAL A N 1
ATOM 612 C CA . VAL A 1 79 ? 0.673 0.835 11.538 1.00 97.50 79 VAL A CA 1
ATOM 613 C C . VAL A 1 79 ? 0.163 1.199 10.138 1.00 97.50 79 VAL A C 1
ATOM 615 O O . VAL A 1 79 ? 0.949 1.359 9.201 1.00 97.50 79 VAL A O 1
ATOM 618 N N . GLY A 1 80 ? -1.150 1.363 9.965 1.00 97.25 80 GLY A N 1
ATOM 619 C CA . GLY A 1 80 ? -1.762 1.833 8.722 1.00 97.25 80 GLY A CA 1
ATOM 620 C C . GLY A 1 80 ? -1.337 3.244 8.309 1.00 97.25 80 GLY A C 1
ATOM 621 O O . GLY A 1 80 ? -1.056 3.455 7.127 1.00 97.25 80 GLY A O 1
ATOM 622 N N . ILE A 1 81 ? -1.257 4.169 9.267 1.00 98.19 81 ILE A N 1
ATOM 623 C CA . ILE A 1 81 ? -0.805 5.552 9.064 1.00 98.19 81 ILE A CA 1
ATOM 624 C C . ILE A 1 81 ? 0.676 5.572 8.693 1.00 98.19 81 ILE A C 1
ATOM 626 O O . ILE A 1 81 ? 1.038 6.157 7.677 1.00 98.19 81 ILE A O 1
ATOM 630 N N . ILE A 1 82 ? 1.526 4.892 9.469 1.00 98.12 82 ILE A N 1
ATOM 631 C CA . ILE A 1 82 ? 2.976 4.881 9.236 1.00 98.12 82 ILE A CA 1
ATOM 632 C C . ILE A 1 82 ? 3.296 4.254 7.875 1.00 98.12 82 ILE A C 1
ATOM 634 O O . ILE A 1 82 ? 4.014 4.849 7.076 1.00 98.12 82 ILE A O 1
ATOM 638 N N . SER A 1 83 ? 2.735 3.077 7.580 1.00 97.25 83 SER A N 1
ATOM 639 C CA . SER A 1 83 ? 3.027 2.359 6.330 1.00 97.25 83 SER A CA 1
ATOM 640 C C . SER A 1 83 ? 2.624 3.146 5.080 1.00 97.25 83 SER A C 1
ATOM 642 O O . SER A 1 83 ? 3.449 3.343 4.191 1.00 97.25 83 SER A O 1
ATOM 644 N N . ASN A 1 84 ? 1.378 3.625 5.005 1.00 98.31 84 ASN A N 1
ATOM 645 C CA . ASN A 1 84 ? 0.914 4.382 3.844 1.00 98.31 84 ASN A CA 1
ATOM 646 C C . ASN A 1 84 ? 1.511 5.790 3.793 1.00 98.31 84 ASN A C 1
ATOM 648 O O . ASN A 1 84 ? 1.798 6.274 2.705 1.00 98.31 84 ASN A O 1
ATOM 652 N N . GLY A 1 85 ? 1.700 6.445 4.940 1.00 98.25 85 GLY A N 1
ATOM 653 C CA . GLY A 1 85 ? 2.279 7.783 5.001 1.00 98.25 85 GLY A CA 1
ATOM 654 C C . GLY A 1 85 ? 3.706 7.782 4.463 1.00 98.25 85 GLY A C 1
ATOM 655 O O . GLY A 1 85 ? 4.027 8.570 3.574 1.00 98.25 85 GLY A O 1
ATOM 656 N N . LEU A 1 86 ? 4.534 6.835 4.917 1.00 98.38 86 LEU A N 1
ATOM 657 C CA . LEU A 1 86 ? 5.890 6.661 4.394 1.00 98.38 86 LEU A CA 1
ATOM 658 C C . LEU A 1 86 ? 5.885 6.275 2.912 1.00 98.38 86 LEU A C 1
ATOM 660 O O . LEU A 1 86 ? 6.656 6.847 2.144 1.00 98.38 86 LEU A O 1
ATOM 664 N N . ALA A 1 87 ? 5.003 5.363 2.489 1.00 98.12 87 ALA A N 1
ATOM 665 C CA . ALA A 1 87 ? 4.876 5.006 1.077 1.00 98.12 87 ALA A CA 1
ATOM 666 C C . ALA A 1 87 ? 4.512 6.224 0.211 1.00 98.12 87 ALA A C 1
ATOM 668 O O . ALA A 1 87 ? 5.174 6.468 -0.793 1.00 98.12 87 ALA A O 1
ATOM 669 N N . CYS A 1 88 ? 3.526 7.024 0.623 1.00 98.69 88 CYS A N 1
ATOM 670 C CA . CYS A 1 88 ? 3.110 8.247 -0.063 1.00 98.69 88 CYS A CA 1
ATOM 671 C C . CYS A 1 88 ? 4.279 9.227 -0.210 1.00 98.69 88 CYS A C 1
ATOM 673 O O . CYS A 1 88 ? 4.581 9.667 -1.318 1.00 98.69 88 CYS A O 1
ATOM 675 N N . ILE A 1 89 ? 4.987 9.509 0.888 1.00 98.69 89 ILE A N 1
ATOM 676 C CA . ILE A 1 89 ? 6.138 10.420 0.893 1.00 98.69 89 ILE A CA 1
ATOM 677 C C . ILE A 1 89 ? 7.231 9.923 -0.059 1.00 98.69 89 ILE A C 1
ATOM 679 O O . ILE A 1 89 ? 7.711 10.689 -0.893 1.00 98.69 89 ILE A O 1
ATOM 683 N N . ILE A 1 90 ? 7.603 8.643 0.024 1.00 98.50 90 ILE A N 1
ATOM 684 C CA . ILE A 1 90 ? 8.634 8.057 -0.842 1.00 98.50 90 ILE A CA 1
ATOM 685 C C . ILE A 1 90 ? 8.204 8.126 -2.311 1.00 98.50 90 ILE A C 1
ATOM 687 O O . ILE A 1 90 ? 8.996 8.538 -3.157 1.00 98.50 90 ILE A O 1
ATOM 691 N N . LEU A 1 91 ? 6.956 7.771 -2.624 1.00 98.31 91 LEU A N 1
ATOM 692 C CA . LEU A 1 91 ? 6.439 7.825 -3.990 1.00 98.31 91 LEU A CA 1
ATOM 693 C C . LEU A 1 91 ? 6.473 9.253 -4.540 1.00 98.31 91 LEU A C 1
ATOM 695 O O . LEU A 1 91 ? 6.964 9.460 -5.645 1.00 98.31 91 LEU A O 1
ATOM 699 N N . LEU A 1 92 ? 6.029 10.244 -3.766 1.00 98.38 92 LEU A N 1
ATOM 700 C CA . LEU A 1 92 ? 6.077 11.646 -4.181 1.00 98.38 92 LEU A CA 1
ATOM 701 C C . LEU A 1 92 ? 7.514 12.122 -4.411 1.00 98.38 92 LEU A C 1
ATOM 703 O O . LEU A 1 92 ? 7.786 12.737 -5.440 1.00 98.38 92 LEU A O 1
ATOM 707 N N . ILE A 1 93 ? 8.447 11.805 -3.508 1.00 98.56 93 ILE A N 1
ATOM 708 C CA . ILE A 1 93 ? 9.862 12.179 -3.660 1.00 98.56 93 ILE A CA 1
ATOM 709 C C . ILE A 1 93 ? 10.438 11.588 -4.951 1.00 98.56 93 ILE A C 1
ATOM 711 O O . ILE A 1 93 ? 11.002 12.318 -5.764 1.00 98.56 93 ILE A O 1
ATOM 715 N N . PHE A 1 94 ? 10.288 10.281 -5.174 1.00 97.75 94 PHE A N 1
ATOM 716 C CA . PHE A 1 94 ? 10.860 9.628 -6.355 1.00 97.75 94 PHE A CA 1
ATOM 717 C C . PHE A 1 94 ? 10.156 10.045 -7.654 1.00 97.75 94 PHE A C 1
ATOM 719 O O . PHE A 1 94 ? 10.827 10.185 -8.680 1.00 97.75 94 PHE A O 1
ATOM 726 N N . GLY A 1 95 ? 8.849 10.313 -7.605 1.00 97.56 95 GLY A N 1
ATOM 727 C CA . GLY A 1 95 ? 8.094 10.878 -8.722 1.00 97.56 95 GLY A CA 1
ATOM 728 C C . GLY A 1 95 ? 8.584 12.277 -9.104 1.00 97.56 95 GLY A C 1
ATOM 729 O O . GLY A 1 95 ? 8.890 12.517 -10.269 1.00 97.56 95 GLY A O 1
ATOM 730 N N . MET A 1 96 ? 8.759 13.176 -8.128 1.00 97.81 96 MET A N 1
ATOM 731 C CA . MET A 1 96 ? 9.282 14.534 -8.360 1.00 97.81 96 MET A CA 1
ATOM 732 C C . MET A 1 96 ? 10.732 14.541 -8.855 1.00 97.81 96 MET A C 1
ATOM 734 O O . MET A 1 96 ? 11.112 15.407 -9.638 1.00 97.81 96 MET A O 1
ATOM 738 N N . LEU A 1 97 ? 11.540 13.562 -8.439 1.00 98.19 97 LEU A N 1
ATOM 739 C CA . LEU A 1 97 ? 12.905 13.370 -8.939 1.00 98.19 97 LEU A CA 1
ATOM 740 C C . LEU A 1 97 ? 12.959 12.754 -10.351 1.00 98.19 97 LEU A C 1
ATOM 742 O O . LEU A 1 97 ? 14.049 12.440 -10.829 1.00 98.19 97 LEU A O 1
ATOM 746 N N . GLY A 1 98 ? 11.815 12.535 -11.009 1.00 97.06 98 GLY A N 1
ATOM 747 C CA . GLY A 1 98 ? 11.748 12.005 -12.372 1.00 97.06 98 GLY A CA 1
ATOM 748 C C . GLY A 1 98 ? 12.186 10.544 -12.493 1.00 97.06 98 GLY A C 1
ATOM 749 O O . GLY A 1 98 ? 12.559 10.096 -13.575 1.00 97.06 98 GLY A O 1
ATOM 750 N N . ARG A 1 99 ? 12.159 9.770 -11.397 1.00 96.50 99 ARG A N 1
ATOM 751 C CA . ARG A 1 99 ? 12.676 8.386 -11.371 1.00 96.50 99 ARG A CA 1
ATOM 752 C C . ARG A 1 99 ? 11.850 7.400 -12.194 1.00 96.50 99 ARG A C 1
ATOM 754 O O . ARG A 1 99 ? 12.297 6.278 -12.413 1.00 96.50 99 ARG A O 1
ATOM 761 N N . TRP A 1 100 ? 10.669 7.815 -12.639 1.00 96.62 100 TRP A N 1
ATOM 762 C CA . TRP A 1 100 ? 9.775 7.025 -13.482 1.00 96.62 100 TRP A CA 1
ATOM 763 C C . TRP A 1 100 ? 9.729 7.532 -14.928 1.00 96.62 100 TRP A C 1
ATOM 765 O O . TRP A 1 100 ? 8.953 6.999 -15.713 1.00 96.62 100 TRP A O 1
ATOM 775 N N . ASN A 1 101 ? 10.535 8.536 -15.300 1.00 96.19 101 ASN A N 1
ATOM 776 C CA . ASN A 1 101 ? 10.479 9.146 -16.636 1.00 96.19 101 ASN A CA 1
ATOM 777 C C . ASN A 1 101 ? 10.783 8.141 -17.755 1.00 96.19 101 ASN A C 1
ATOM 779 O O . ASN A 1 101 ? 10.183 8.216 -18.822 1.00 96.19 101 ASN A O 1
ATOM 783 N N . ASP A 1 102 ? 11.654 7.170 -17.477 1.00 95.81 102 ASP A N 1
ATOM 784 C CA . ASP A 1 102 ? 12.015 6.104 -18.418 1.00 95.81 102 ASP A CA 1
ATOM 785 C C . ASP A 1 102 ? 11.042 4.910 -18.373 1.00 95.81 102 ASP A C 1
ATOM 787 O O . ASP A 1 102 ? 11.250 3.902 -19.049 1.00 95.81 102 ASP A O 1
ATOM 791 N N . TRP A 1 103 ? 9.998 4.969 -17.540 1.00 97.38 103 TRP A N 1
ATOM 792 C CA . TRP A 1 103 ? 8.991 3.911 -17.434 1.00 97.38 103 TRP A CA 1
ATOM 793 C C . TRP A 1 103 ? 7.856 4.163 -18.427 1.00 97.38 103 TRP A C 1
ATOM 795 O O . TRP A 1 103 ? 7.591 5.297 -18.825 1.00 97.38 103 TRP A O 1
ATOM 805 N N . GLY A 1 104 ? 7.127 3.111 -18.794 1.00 97.38 104 GLY A N 1
ATOM 806 C CA . GLY A 1 104 ? 5.928 3.245 -19.617 1.00 97.38 104 GLY A CA 1
ATOM 807 C C . GLY A 1 104 ? 4.816 4.025 -18.905 1.00 97.38 104 GLY A C 1
ATOM 808 O O . GLY A 1 104 ? 4.709 4.021 -17.678 1.00 97.38 104 GLY A O 1
ATOM 809 N N . MET A 1 105 ? 3.947 4.666 -19.690 1.00 97.00 105 MET A N 1
ATOM 810 C CA . MET A 1 105 ? 2.882 5.550 -19.193 1.00 97.00 105 MET A CA 1
ATOM 811 C C . MET A 1 105 ? 1.963 4.881 -18.157 1.00 97.00 105 MET A C 1
ATOM 813 O O . MET A 1 105 ? 1.587 5.513 -17.174 1.00 97.00 105 MET A O 1
ATOM 817 N N . LEU A 1 106 ? 1.625 3.599 -18.343 1.00 97.44 106 LEU A N 1
ATOM 818 C CA . LEU A 1 106 ? 0.785 2.857 -17.397 1.00 97.44 106 LEU A CA 1
ATOM 819 C C . LEU A 1 106 ? 1.480 2.652 -16.044 1.00 97.44 106 LEU A C 1
ATOM 821 O O . LEU A 1 106 ? 0.845 2.828 -15.007 1.00 97.44 106 LEU A O 1
ATOM 825 N N . ALA A 1 107 ? 2.780 2.352 -16.035 1.00 97.00 107 ALA A N 1
ATOM 826 C CA . ALA A 1 107 ? 3.563 2.251 -14.808 1.00 97.00 107 ALA A CA 1
ATOM 827 C C . ALA A 1 107 ? 3.667 3.611 -14.105 1.00 97.00 107 ALA A C 1
ATOM 829 O O . ALA A 1 107 ? 3.460 3.685 -12.897 1.00 97.00 107 ALA A O 1
ATOM 830 N N . GLN A 1 108 ? 3.894 4.702 -14.844 1.00 97.81 108 GLN A N 1
ATOM 831 C CA . GLN A 1 108 ? 3.887 6.051 -14.265 1.00 97.81 108 GLN A CA 1
ATOM 832 C C . GLN A 1 108 ? 2.526 6.391 -13.636 1.00 97.81 108 GLN A C 1
ATOM 834 O O . GLN A 1 108 ? 2.463 6.816 -12.481 1.00 97.81 108 GLN A O 1
ATOM 839 N N . ALA A 1 109 ? 1.428 6.136 -14.354 1.00 97.62 109 ALA A N 1
ATOM 840 C CA . ALA A 1 109 ? 0.073 6.346 -13.849 1.00 97.62 109 ALA A CA 1
ATOM 841 C C . ALA A 1 109 ? -0.211 5.495 -12.601 1.00 97.62 109 ALA A C 1
ATOM 843 O O . ALA A 1 109 ? -0.796 5.992 -11.638 1.00 97.62 109 ALA A O 1
ATOM 844 N N . PHE A 1 110 ? 0.252 4.243 -12.579 1.00 97.50 110 PHE A N 1
ATOM 845 C CA . PHE A 1 110 ? 0.141 3.360 -11.420 1.00 97.50 110 PHE A CA 1
ATOM 846 C C . PHE A 1 110 ? 0.886 3.909 -10.196 1.00 97.50 110 PHE A C 1
ATOM 848 O O . PHE A 1 110 ? 0.356 3.868 -9.082 1.00 97.50 110 PHE A O 1
ATOM 855 N N . MET A 1 111 ? 2.090 4.453 -10.379 1.00 97.75 111 MET A N 1
ATOM 856 C CA . MET A 1 111 ? 2.872 5.026 -9.281 1.00 97.75 111 MET A CA 1
ATOM 857 C C . MET A 1 111 ? 2.248 6.315 -8.742 1.00 97.75 111 MET A C 1
ATOM 859 O O . MET A 1 111 ? 2.096 6.458 -7.527 1.00 97.75 111 MET A O 1
ATOM 863 N N . CYS A 1 112 ? 1.804 7.211 -9.628 1.00 97.81 112 CYS A N 1
ATOM 864 C CA . CYS A 1 112 ? 1.056 8.410 -9.245 1.00 97.81 112 CYS A CA 1
ATOM 865 C C . CYS A 1 112 ? -0.244 8.049 -8.511 1.00 97.81 112 CYS A C 1
ATOM 867 O O . CYS A 1 112 ? -0.529 8.587 -7.440 1.00 97.81 112 CYS A O 1
ATOM 869 N N . GLY A 1 113 ? -1.002 7.086 -9.041 1.00 98.00 113 GLY A N 1
ATOM 870 C CA . GLY A 1 113 ? -2.211 6.567 -8.406 1.00 98.00 113 GLY A CA 1
ATOM 871 C C . GLY A 1 113 ? -1.931 5.957 -7.033 1.00 98.00 113 GLY A C 1
ATOM 872 O O . GLY A 1 113 ? -2.677 6.206 -6.089 1.00 98.00 113 GLY A O 1
ATOM 873 N N . SER A 1 114 ? -0.818 5.234 -6.883 1.00 98.06 114 SER A N 1
ATOM 874 C CA . SER A 1 114 ? -0.381 4.681 -5.597 1.00 98.06 114 SER A CA 1
ATOM 875 C C . SER A 1 114 ? -0.025 5.779 -4.590 1.00 98.06 114 SER A C 1
ATOM 877 O O . SER A 1 114 ? -0.387 5.662 -3.418 1.00 98.06 114 SER A O 1
ATOM 879 N N . ALA A 1 115 ? 0.617 6.870 -5.022 1.00 98.50 115 ALA A N 1
ATOM 880 C CA . ALA A 1 115 ? 0.919 8.012 -4.155 1.00 98.50 115 ALA A CA 1
ATOM 881 C C . ALA A 1 115 ? -0.371 8.663 -3.630 1.00 98.50 115 ALA A C 1
ATOM 883 O O . ALA A 1 115 ? -0.535 8.860 -2.426 1.00 98.50 115 ALA A O 1
ATOM 884 N N . VAL A 1 116 ? -1.338 8.908 -4.521 1.00 98.44 116 VAL A N 1
ATOM 885 C CA . VAL A 1 116 ? -2.645 9.468 -4.145 1.00 98.44 116 VAL A CA 1
ATOM 886 C C . VAL A 1 116 ? -3.401 8.519 -3.215 1.00 98.44 116 VAL A C 1
ATOM 888 O O . VAL A 1 116 ? -3.879 8.941 -2.163 1.00 98.44 116 VAL A O 1
ATOM 891 N N . ALA A 1 117 ? -3.486 7.233 -3.558 1.00 98.25 117 ALA A N 1
ATOM 892 C CA . ALA A 1 117 ? -4.215 6.247 -2.768 1.00 98.25 117 ALA A CA 1
ATOM 893 C C . ALA A 1 117 ? -3.634 6.100 -1.356 1.00 98.25 117 ALA A C 1
ATOM 895 O O . ALA A 1 117 ? -4.377 6.137 -0.375 1.00 98.25 117 ALA A O 1
ATOM 896 N N . THR A 1 118 ? -2.312 5.980 -1.230 1.00 98.44 118 THR A N 1
ATOM 897 C CA . THR A 1 118 ? -1.651 5.877 0.080 1.00 98.44 118 THR A CA 1
ATOM 898 C C . THR A 1 118 ? -1.839 7.155 0.904 1.00 98.44 118 THR A C 1
ATOM 900 O O . THR A 1 118 ? -2.152 7.069 2.096 1.00 98.44 118 THR A O 1
ATOM 903 N N . GLY A 1 119 ? -1.777 8.338 0.285 1.00 98.44 119 GLY A N 1
ATOM 904 C CA . GLY A 1 119 ? -2.108 9.607 0.939 1.00 98.44 119 GLY A CA 1
ATOM 905 C C . GLY A 1 119 ? -3.551 9.659 1.456 1.00 98.44 119 GLY A C 1
ATOM 906 O O . GLY A 1 119 ? -3.773 9.913 2.641 1.00 98.44 119 GLY A O 1
ATOM 907 N N . LEU A 1 120 ? -4.532 9.339 0.607 1.00 98.31 120 LEU A N 1
ATOM 908 C CA . LEU A 1 120 ? -5.954 9.344 0.974 1.00 98.31 120 LEU A CA 1
ATOM 909 C C . LEU A 1 120 ? -6.279 8.335 2.077 1.00 98.31 120 LEU A C 1
ATOM 911 O O . LEU A 1 120 ? -7.029 8.659 2.997 1.00 98.31 120 LEU A O 1
ATOM 915 N N . ILE A 1 121 ? -5.692 7.136 2.034 1.00 98.12 121 ILE A N 1
ATOM 916 C CA . ILE A 1 121 ? -5.870 6.153 3.107 1.00 98.12 121 ILE A CA 1
ATOM 917 C C . ILE A 1 121 ? -5.276 6.679 4.416 1.00 98.12 121 ILE A C 1
ATOM 919 O O . ILE A 1 121 ? -5.898 6.529 5.464 1.00 98.12 121 ILE A O 1
ATOM 923 N N . THR A 1 122 ? -4.093 7.297 4.373 1.00 98.44 122 THR A N 1
ATOM 924 C CA . THR A 1 122 ? -3.447 7.869 5.567 1.00 98.44 122 THR A CA 1
ATOM 925 C C . THR A 1 122 ? -4.331 8.935 6.207 1.00 98.44 122 THR A C 1
ATOM 927 O O . THR A 1 122 ? -4.612 8.860 7.402 1.00 98.44 122 THR A O 1
ATOM 930 N N . LEU A 1 123 ? -4.840 9.877 5.407 1.00 97.88 123 LEU A N 1
ATOM 931 C CA . LEU A 1 123 ? -5.770 10.909 5.873 1.00 97.88 123 LEU A CA 1
ATOM 932 C C . LEU A 1 123 ? -7.059 10.295 6.429 1.00 97.88 123 LEU A C 1
ATOM 934 O O . LEU A 1 123 ? -7.504 10.669 7.513 1.00 97.88 123 LEU A O 1
ATOM 938 N N . GLY A 1 124 ? -7.627 9.312 5.726 1.00 97.12 124 GLY A N 1
ATOM 939 C CA . GLY A 1 124 ? -8.812 8.588 6.172 1.00 97.12 124 GLY A CA 1
ATOM 940 C C . GLY A 1 124 ? -8.607 7.912 7.527 1.00 97.12 124 GLY A C 1
ATOM 941 O O . GLY A 1 124 ? -9.475 8.012 8.390 1.00 97.12 124 GLY A O 1
ATOM 942 N N . LEU A 1 125 ? -7.458 7.268 7.747 1.00 96.69 125 LEU A N 1
ATOM 943 C CA . LEU A 1 125 ? -7.123 6.617 9.016 1.00 96.69 125 LEU A CA 1
ATOM 944 C C . LEU A 1 125 ? -6.917 7.621 10.152 1.00 96.69 125 LEU A C 1
ATOM 946 O O . LEU A 1 125 ? -7.417 7.373 11.243 1.00 96.69 125 LEU A O 1
ATOM 950 N N . ILE A 1 126 ? -6.248 8.752 9.906 1.00 96.50 126 ILE A N 1
ATOM 951 C CA . ILE A 1 126 ? -6.082 9.814 10.913 1.00 96.50 126 ILE A CA 1
ATOM 952 C C . ILE A 1 126 ? -7.455 10.349 11.331 1.00 96.50 126 ILE A C 1
ATOM 954 O O . ILE A 1 126 ? -7.804 10.321 12.507 1.00 96.50 126 ILE A O 1
ATOM 958 N N . ILE A 1 127 ? -8.268 10.771 10.360 1.00 94.88 127 ILE A N 1
ATOM 959 C CA . ILE A 1 127 ? -9.570 11.391 10.629 1.00 94.88 127 ILE A CA 1
ATOM 960 C C . ILE A 1 127 ? -10.505 10.396 11.323 1.00 94.88 127 ILE A C 1
ATOM 962 O O . ILE A 1 127 ? -11.097 10.701 12.356 1.00 94.88 127 ILE A O 1
ATOM 966 N N . THR A 1 128 ? -10.650 9.191 10.769 1.00 93.56 128 THR A N 1
ATOM 967 C CA . THR A 1 128 ? -11.611 8.208 11.294 1.00 93.56 128 THR A CA 1
ATOM 968 C C . THR A 1 128 ? -11.114 7.472 12.537 1.00 93.56 128 THR A C 1
ATOM 970 O O . THR A 1 128 ? -11.947 7.014 13.320 1.00 93.56 128 THR A O 1
ATOM 973 N N . GLY A 1 129 ? -9.795 7.394 12.744 1.00 87.38 129 GLY A N 1
ATOM 974 C CA . GLY A 1 129 ? -9.166 6.889 13.963 1.00 87.38 129 GLY A CA 1
ATOM 975 C C . GLY A 1 129 ? -9.380 7.837 15.140 1.00 87.38 129 GLY A C 1
ATOM 976 O O . GLY A 1 129 ? -9.958 7.429 16.141 1.00 87.38 129 GLY A O 1
ATOM 977 N N . SER A 1 130 ? -9.059 9.127 14.989 1.00 80.69 130 SER A N 1
ATOM 978 C CA . SER A 1 130 ? -9.281 10.117 16.056 1.00 80.69 130 SER A CA 1
ATOM 979 C C . SER A 1 130 ? -10.760 10.272 16.435 1.00 80.69 130 SER A C 1
A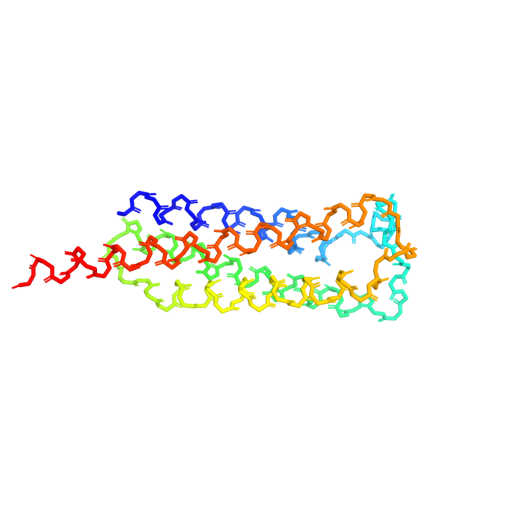TOM 981 O O . SER A 1 130 ? -11.088 10.501 17.598 1.00 80.69 130 SER A O 1
ATOM 983 N N . LEU A 1 131 ? -11.680 10.114 15.475 1.00 71.38 131 LEU A N 1
ATOM 984 C CA . LEU A 1 131 ? -13.121 10.104 15.756 1.00 71.38 131 LEU A CA 1
ATOM 985 C C . LEU A 1 131 ? -13.555 8.916 16.632 1.00 71.38 131 LEU A C 1
ATOM 987 O O . LEU A 1 131 ? -14.503 9.070 17.401 1.00 71.38 131 LEU A O 1
ATOM 991 N N . LYS A 1 132 ? -12.894 7.753 16.522 1.00 75.38 132 LYS A N 1
ATOM 992 C CA . LYS A 1 132 ? -13.147 6.592 17.393 1.00 75.38 132 LYS A CA 1
ATOM 993 C C . LYS A 1 132 ? -12.670 6.882 18.817 1.00 75.38 132 LYS A C 1
ATOM 995 O O . LYS A 1 132 ? -13.438 6.704 19.755 1.00 75.38 132 LYS A O 1
ATOM 1000 N N . ASP A 1 133 ? -11.458 7.405 18.969 1.00 71.31 133 ASP A N 1
ATOM 1001 C CA . ASP A 1 133 ? -10.900 7.698 20.295 1.00 71.31 133 ASP A CA 1
ATOM 1002 C C . ASP A 1 133 ? -11.770 8.710 21.060 1.00 71.31 133 ASP A C 1
ATOM 1004 O O . ASP A 1 133 ? -12.047 8.547 22.247 1.00 71.31 133 ASP A O 1
ATOM 1008 N N . MET A 1 134 ? -12.294 9.725 20.362 1.00 64.50 134 MET A N 1
ATOM 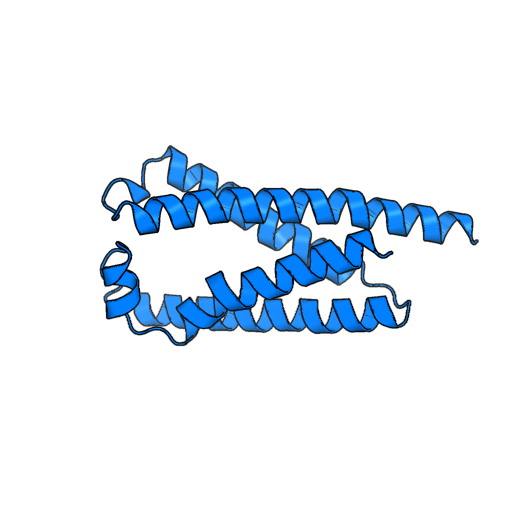1009 C CA . MET A 1 134 ? -13.232 10.682 20.957 1.00 64.50 134 MET A CA 1
ATOM 1010 C C . MET A 1 134 ? -14.587 10.073 21.334 1.00 64.50 134 MET A C 1
ATOM 1012 O O . MET A 1 134 ? -15.210 10.567 22.273 1.00 64.50 134 MET A O 1
ATOM 1016 N N . SER A 1 135 ? -15.087 9.063 20.611 1.00 64.50 135 SER A N 1
ATOM 1017 C CA . SER A 1 135 ? -16.330 8.386 21.004 1.00 64.50 135 SER A CA 1
ATOM 1018 C C . SER A 1 135 ? -16.124 7.495 22.221 1.00 64.50 135 SER A C 1
ATOM 1020 O O . SER A 1 135 ? -16.977 7.488 23.105 1.00 64.50 135 SER A O 1
ATOM 1022 N N . ASP A 1 136 ? -14.985 6.806 22.288 1.00 70.50 136 ASP A N 1
ATOM 1023 C CA . ASP A 1 136 ? -14.664 5.892 23.384 1.00 70.50 136 ASP A CA 1
ATOM 1024 C C . ASP A 1 136 ? -14.478 6.680 24.699 1.00 70.50 136 ASP A C 1
ATOM 1026 O O . ASP A 1 136 ? -15.021 6.293 25.731 1.00 70.50 136 ASP A O 1
ATOM 1030 N N . ASN A 1 137 ? -13.856 7.867 24.647 1.00 68.06 137 ASN A N 1
ATOM 1031 C CA . ASN A 1 137 ? -13.699 8.758 25.808 1.00 68.06 137 ASN A CA 1
ATOM 1032 C C . ASN A 1 137 ? -14.986 9.460 26.284 1.00 68.06 137 ASN A C 1
ATOM 1034 O O . ASN A 1 137 ? -14.981 10.048 27.360 1.00 68.06 137 ASN A O 1
ATOM 1038 N N . ARG A 1 138 ? -16.074 9.464 25.501 1.00 62.22 138 ARG A N 1
ATOM 1039 C CA . ARG A 1 138 ? -17.368 10.055 25.916 1.00 62.22 138 ARG A CA 1
ATOM 1040 C C . ARG A 1 138 ? -18.289 9.060 26.626 1.00 62.22 138 ARG A C 1
ATOM 1042 O O . ARG A 1 138 ? -19.359 9.459 27.078 1.00 62.22 138 ARG A O 1
ATOM 1049 N N . LEU A 1 139 ? -17.915 7.782 26.654 1.00 55.59 139 LEU A N 1
ATOM 1050 C CA . LEU A 1 139 ? -18.685 6.692 27.262 1.00 55.59 139 LEU A CA 1
ATOM 1051 C C . LEU A 1 139 ? -18.114 6.244 28.620 1.00 55.59 139 LEU A C 1
ATOM 1053 O O . LEU A 1 139 ? -18.634 5.292 29.202 1.00 55.59 139 LEU A O 1
ATOM 1057 N N . VAL A 1 140 ? -17.068 6.924 29.103 1.00 49.06 140 VAL A N 1
ATOM 1058 C CA . VAL A 1 140 ? -16.455 6.781 30.434 1.00 49.06 140 VAL A CA 1
ATOM 1059 C C . VAL A 1 140 ? -16.862 7.975 31.287 1.00 49.06 140 VAL A C 1
ATOM 1061 O O . VAL A 1 140 ? -17.176 7.756 32.476 1.00 49.06 140 VAL A O 1
#

Secondary structure (DSSP, 8-state):
-HHHHHHHHHHHHHIIIIIIHHHHHS-HHHHHHTTPPP-GGGHHHHHHHHHHHHHHHHHHHHHHHHHHTT---HHHHHHHHHHHHHHHHHHHHHHHTTTTTTS-HHHHHHHHHHHHHHHHHHHHHHHHHHHHHHHHTT--

Foldseek 3Di:
DVLLLVLLVLLLCCLCPPQQVCLQDPDQVVVVVLWDDRCVVCSVVSNVRSVVSVVLSVLSVVLSVCVVVVHDNLVNLVCLLVVLVVLLVVLVVCVVVCVCVNTDPSVNVSSVVSNVSSVVSNVSSVVVVVVVVVVVVVVD

Organism: NCBI:txid450513